Protein AF-A0A0K8UWU0-F1 (afdb_monomer)

Radius of gyration: 18.1 Å; Cα contacts (8 Å, |Δi|>4): 139; chains: 1; bounding box: 45×32×43 Å

Foldseek 3Di:
DKKFFPPPPVDAADPVLLVVLVVLVVVVLVVADPHRWDFPDWDDDLRIIDTHGPDVVNQVVQQVCSQVRPPRDDHRMGGDDPVPDDDDDDDDDDDPPCPPPDVVVVLVVVDVVDDPDDCPVPDDSDDDDDDDD

Structure (mmCIF, N/CA/C/O backbone):
data_AF-A0A0K8UWU0-F1
#
_entry.id   AF-A0A0K8UWU0-F1
#
loop_
_atom_site.group_PDB
_atom_site.id
_atom_site.type_symbol
_atom_site.label_atom_id
_atom_site.label_alt_id
_atom_site.label_comp_id
_atom_site.label_asym_id
_atom_site.label_entity_id
_atom_site.label_seq_id
_atom_site.pdbx_PDB_ins_code
_atom_site.Cartn_x
_atom_site.Cartn_y
_atom_site.Cartn_z
_atom_site.occupancy
_atom_site.B_iso_or_equiv
_atom_site.auth_seq_id
_atom_site.auth_comp_id
_atom_site.auth_asym_id
_atom_site.auth_atom_id
_atom_site.pdbx_PDB_model_num
ATOM 1 N N . MET A 1 1 ? 0.321 -4.481 10.107 1.00 96.00 1 MET A N 1
ATOM 2 C CA . MET A 1 1 ? -0.839 -4.707 9.213 1.00 96.00 1 MET A CA 1
ATOM 3 C C . MET A 1 1 ? -0.547 -4.126 7.840 1.00 96.00 1 MET A C 1
ATOM 5 O O . MET A 1 1 ? 0.357 -3.309 7.718 1.00 96.00 1 MET A O 1
ATOM 9 N N . ALA A 1 2 ? -1.291 -4.527 6.814 1.00 96.75 2 ALA A N 1
ATOM 10 C CA . ALA A 1 2 ? -1.262 -3.874 5.510 1.00 96.75 2 ALA A CA 1
ATOM 11 C C . ALA A 1 2 ? -2.682 -3.663 4.985 1.00 96.75 2 ALA A C 1
ATOM 13 O O . ALA A 1 2 ? -3.495 -4.583 5.076 1.00 96.75 2 ALA A O 1
ATOM 14 N N . VAL A 1 3 ? -2.954 -2.489 4.415 1.00 97.56 3 VAL A N 1
ATOM 15 C CA . VAL A 1 3 ? -4.166 -2.187 3.643 1.00 97.56 3 VAL A CA 1
ATOM 16 C C . VAL A 1 3 ? -3.836 -2.263 2.157 1.00 97.56 3 VAL A C 1
ATOM 18 O O . VAL A 1 3 ? -2.894 -1.629 1.682 1.00 97.56 3 VAL A O 1
ATOM 21 N N . LEU A 1 4 ? -4.591 -3.079 1.429 1.00 96.56 4 LEU A N 1
ATOM 22 C CA . LEU A 1 4 ? -4.317 -3.435 0.036 1.00 96.56 4 LEU A CA 1
ATOM 23 C C . LEU A 1 4 ? -5.603 -3.779 -0.728 1.00 96.56 4 LEU A C 1
ATOM 25 O O . LEU A 1 4 ? -6.622 -4.084 -0.098 1.00 96.56 4 LEU A O 1
ATOM 29 N N . PRO A 1 5 ? -5.560 -3.801 -2.074 1.00 96.44 5 PRO A N 1
ATOM 30 C CA . PRO A 1 5 ? -6.654 -4.318 -2.884 1.00 96.44 5 PRO A CA 1
ATOM 31 C C . PRO A 1 5 ? -6.969 -5.766 -2.512 1.00 96.44 5 PRO A C 1
ATOM 33 O O . PRO A 1 5 ? -6.068 -6.578 -2.305 1.00 96.44 5 PRO A O 1
ATOM 36 N N . LEU A 1 6 ? -8.245 -6.132 -2.490 1.00 95.31 6 LEU A N 1
ATOM 37 C CA . LEU A 1 6 ? -8.683 -7.501 -2.213 1.00 95.31 6 LEU A CA 1
ATOM 38 C C . LEU A 1 6 ? -8.072 -8.519 -3.200 1.00 95.31 6 LEU A C 1
ATOM 40 O O . LEU A 1 6 ? -7.806 -9.662 -2.831 1.00 95.31 6 LEU A O 1
ATOM 44 N N . SER A 1 7 ? -7.817 -8.080 -4.434 1.00 92.94 7 SER A N 1
ATOM 45 C CA . SER A 1 7 ? -7.217 -8.827 -5.547 1.00 92.94 7 SER A CA 1
ATOM 46 C C . SER A 1 7 ? -5.678 -8.870 -5.530 1.00 92.94 7 SER A C 1
ATOM 48 O O . SER A 1 7 ? -5.074 -9.443 -6.440 1.00 92.94 7 SER A O 1
ATOM 50 N N . TYR A 1 8 ? -5.012 -8.281 -4.532 1.00 91.25 8 TYR A N 1
ATOM 51 C CA . TYR A 1 8 ? -3.548 -8.257 -4.456 1.00 91.25 8 TYR A CA 1
ATOM 52 C C . TYR A 1 8 ? -2.943 -9.679 -4.500 1.00 91.25 8 TYR A C 1
ATOM 54 O O . TYR A 1 8 ? -3.449 -10.577 -3.820 1.00 91.25 8 TYR A O 1
ATOM 62 N N . PRO A 1 9 ? -1.847 -9.915 -5.254 1.00 88.06 9 PRO A N 1
ATOM 63 C CA . PRO A 1 9 ? -0.989 -8.929 -5.921 1.00 88.06 9 PRO A CA 1
ATOM 64 C C . PRO A 1 9 ? -1.348 -8.651 -7.391 1.00 88.06 9 PRO A C 1
ATOM 66 O O . PRO A 1 9 ? -0.560 -7.993 -8.083 1.00 88.06 9 PRO A O 1
ATOM 69 N N . VAL A 1 10 ? -2.490 -9.161 -7.880 1.00 87.25 10 VAL A N 1
ATOM 70 C CA . VAL A 1 10 ? -2.943 -8.959 -9.270 1.00 87.25 10 VAL A CA 1
ATOM 71 C C . VAL A 1 10 ? -3.074 -7.464 -9.543 1.00 87.25 10 VAL A C 1
ATOM 73 O O . VAL A 1 10 ? -2.416 -6.947 -10.447 1.00 87.25 10 VAL A O 1
ATOM 76 N N . GLU A 1 11 ? -3.812 -6.764 -8.685 1.00 90.00 11 GLU A N 1
ATOM 77 C CA . GLU A 1 11 ? -3.832 -5.302 -8.629 1.00 90.00 11 GLU A CA 1
ATOM 78 C C . GLU A 1 11 ? -2.980 -4.799 -7.459 1.00 90.00 11 GLU A C 1
ATOM 80 O O . GLU A 1 11 ? -2.798 -5.479 -6.446 1.00 90.00 11 GLU A O 1
ATOM 85 N N . SER A 1 12 ? -2.436 -3.598 -7.613 1.00 91.31 12 SER A N 1
ATOM 86 C CA . SER A 1 12 ? -1.633 -2.904 -6.608 1.00 91.31 12 SER A CA 1
ATOM 87 C C . SER A 1 12 ? -1.927 -1.415 -6.692 1.00 91.31 12 SER A C 1
ATOM 89 O O . SER A 1 12 ? -2.140 -0.915 -7.795 1.00 91.31 12 SER A O 1
ATOM 91 N N . LEU A 1 13 ? -1.900 -0.720 -5.560 1.00 94.12 13 LEU A N 1
ATOM 92 C CA . LEU A 1 13 ? -2.185 0.710 -5.511 1.00 94.12 13 LEU A CA 1
ATOM 93 C C . LEU A 1 13 ? -1.022 1.513 -6.098 1.00 94.12 13 LEU A C 1
ATOM 95 O O . LEU A 1 13 ? 0.152 1.220 -5.846 1.00 94.12 13 LEU A O 1
ATOM 99 N N . THR A 1 14 ? -1.364 2.532 -6.873 1.00 92.81 14 THR A N 1
ATOM 100 C CA . THR A 1 14 ? -0.437 3.565 -7.347 1.00 92.81 14 THR A CA 1
ATOM 101 C C . THR A 1 14 ? 0.004 4.485 -6.200 1.00 92.81 14 THR A C 1
ATOM 103 O O . THR A 1 14 ? -0.655 4.526 -5.159 1.00 92.81 14 THR A O 1
ATOM 106 N N . PRO A 1 15 ? 1.108 5.242 -6.347 1.00 92.31 15 PRO A N 1
ATOM 107 C CA . PRO A 1 15 ? 1.510 6.236 -5.350 1.00 92.31 15 PRO A CA 1
ATOM 108 C C . PRO A 1 15 ? 0.408 7.257 -5.038 1.00 92.31 15 PRO A C 1
ATOM 110 O O . PRO A 1 15 ? 0.204 7.607 -3.881 1.00 92.31 15 PRO A O 1
ATOM 113 N N . GLU A 1 16 ? -0.337 7.699 -6.050 1.00 94.69 16 GLU A N 1
ATOM 114 C CA . GLU A 1 16 ? -1.430 8.659 -5.900 1.00 94.69 16 GLU A CA 1
ATOM 115 C C . GLU A 1 16 ? -2.598 8.054 -5.110 1.00 94.69 16 GLU A C 1
ATOM 117 O O . GLU A 1 16 ? -3.131 8.686 -4.198 1.00 94.69 16 GLU A O 1
ATOM 122 N N . GLU A 1 17 ? -2.963 6.806 -5.412 1.00 96.75 17 GLU A N 1
ATOM 123 C CA . GLU A 1 17 ? -3.976 6.057 -4.665 1.00 96.75 17 GLU A CA 1
ATOM 124 C C . GLU A 1 17 ? -3.556 5.793 -3.217 1.00 96.75 17 GLU A C 1
ATOM 126 O O . GLU A 1 17 ? -4.394 5.868 -2.322 1.00 96.75 17 GLU A O 1
ATOM 131 N N . LEU A 1 18 ? -2.274 5.505 -2.969 1.00 96.88 18 LEU A N 1
ATOM 132 C CA . LEU A 1 18 ? -1.744 5.307 -1.618 1.00 96.88 18 LEU A CA 1
ATOM 133 C C . LEU A 1 18 ? -1.825 6.584 -0.780 1.00 96.88 18 LEU A C 1
ATOM 135 O O . LEU A 1 18 ? -2.203 6.505 0.386 1.00 96.88 18 LEU A O 1
ATOM 139 N N . THR A 1 19 ? -1.542 7.746 -1.375 1.00 96.88 19 THR A N 1
ATOM 140 C CA . THR A 1 19 ? -1.711 9.047 -0.712 1.00 96.88 19 THR A CA 1
ATOM 141 C C . THR A 1 19 ? -3.169 9.293 -0.344 1.00 96.88 19 THR A C 1
ATOM 143 O O . THR A 1 19 ? -3.465 9.551 0.818 1.00 96.88 19 THR A O 1
ATOM 146 N N . VAL A 1 20 ? -4.098 9.117 -1.291 1.00 97.62 20 VAL A N 1
ATOM 147 C CA . VAL A 1 20 ? -5.537 9.287 -1.019 1.00 97.62 20 VAL A CA 1
ATOM 148 C C . VAL A 1 20 ? -6.021 8.311 0.054 1.00 97.62 20 VAL A C 1
ATOM 150 O O . VAL A 1 20 ? -6.792 8.686 0.933 1.00 97.62 20 VAL A O 1
ATOM 153 N N . LEU A 1 21 ? -5.569 7.056 0.003 1.00 97.62 21 LEU A N 1
ATOM 154 C CA . LEU A 1 21 ? -5.900 6.056 1.013 1.00 97.62 21 LEU A CA 1
ATOM 155 C C . LEU A 1 21 ? -5.395 6.473 2.398 1.00 97.62 21 LEU A C 1
ATOM 157 O O . LEU A 1 21 ? -6.133 6.355 3.373 1.00 97.62 21 LEU A O 1
ATOM 161 N N . GLN A 1 22 ? -4.152 6.947 2.491 1.00 96.75 22 GLN A N 1
ATOM 162 C CA . GLN A 1 22 ? -3.578 7.403 3.750 1.00 96.75 22 GLN A CA 1
ATOM 163 C C . GLN A 1 22 ? -4.358 8.592 4.318 1.00 96.75 22 GLN A C 1
ATOM 165 O O . GLN A 1 22 ? -4.702 8.557 5.497 1.00 96.75 22 GLN A O 1
ATOM 170 N N . ASP A 1 23 ? -4.691 9.589 3.496 1.00 96.81 23 ASP A N 1
ATOM 171 C CA . ASP A 1 23 ? -5.465 10.760 3.922 1.00 96.81 23 ASP A CA 1
ATOM 172 C C . ASP A 1 23 ? -6.826 10.348 4.496 1.00 96.81 23 ASP A C 1
ATOM 174 O O . ASP A 1 23 ? -7.143 10.665 5.643 1.00 96.81 23 ASP A O 1
ATOM 178 N N . LEU A 1 24 ? -7.594 9.552 3.746 1.00 96.25 24 LEU A N 1
ATOM 179 C CA . LEU A 1 24 ? -8.914 9.081 4.175 1.00 96.25 24 LEU A CA 1
ATOM 180 C C . LEU A 1 24 ? -8.843 8.230 5.450 1.00 96.25 24 LEU A C 1
ATOM 182 O O . LEU A 1 24 ? -9.705 8.333 6.321 1.00 96.25 24 LEU A O 1
ATOM 186 N N . LEU A 1 25 ? -7.812 7.390 5.581 1.00 94.94 25 LEU A N 1
ATOM 187 C CA . LEU A 1 25 ? -7.615 6.580 6.780 1.00 94.94 25 LEU A CA 1
ATOM 188 C C . LEU A 1 25 ? -7.326 7.460 8.001 1.00 94.94 25 LEU A C 1
ATOM 190 O O . LEU A 1 25 ? -7.876 7.217 9.074 1.00 94.94 25 LEU A O 1
ATOM 194 N N . MET A 1 26 ? -6.492 8.490 7.844 1.00 93.81 26 MET A N 1
ATOM 195 C CA . MET A 1 26 ? -6.186 9.428 8.923 1.00 93.81 26 MET A CA 1
ATOM 196 C C . MET A 1 26 ? -7.392 10.298 9.292 1.00 93.81 26 MET A C 1
ATOM 198 O O . MET A 1 26 ? -7.578 10.595 10.472 1.00 93.81 26 MET A O 1
ATOM 202 N N . GLU A 1 27 ? -8.243 10.661 8.330 1.00 93.62 27 GLU A N 1
ATOM 203 C CA . GLU A 1 27 ? -9.528 11.321 8.590 1.00 93.62 27 GLU A CA 1
ATOM 204 C C . GLU A 1 27 ? -10.487 10.426 9.392 1.00 93.62 27 GLU A C 1
ATOM 206 O O . GLU A 1 27 ? -11.184 10.909 10.286 1.00 93.62 27 GLU A O 1
ATOM 211 N N . GLU A 1 28 ? -10.513 9.120 9.117 1.00 92.00 28 GLU A N 1
ATOM 212 C CA . GLU A 1 28 ? -11.302 8.152 9.887 1.00 92.00 28 GLU A CA 1
ATOM 213 C C . GLU A 1 2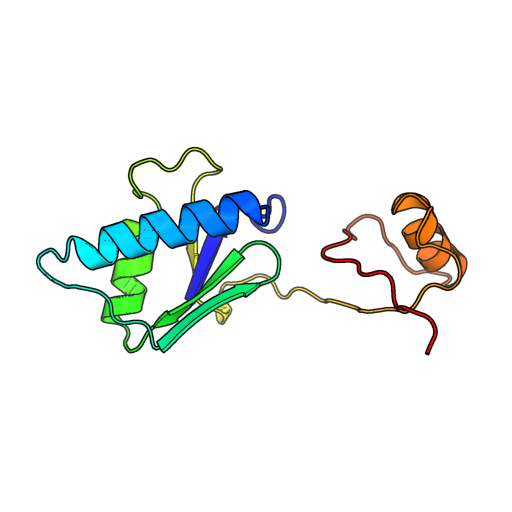8 ? -10.791 8.024 11.329 1.00 92.00 28 GLU A C 1
ATOM 215 O O . GLU A 1 28 ? -11.577 8.080 12.274 1.00 92.00 28 GLU A O 1
ATOM 220 N N . VAL A 1 29 ? -9.469 7.941 11.515 1.00 91.94 29 VAL A N 1
ATOM 221 C CA . VAL A 1 29 ? -8.849 7.954 12.851 1.00 91.94 29 VAL A CA 1
ATOM 222 C C . VAL A 1 29 ? -9.171 9.256 13.588 1.00 91.94 29 VAL A C 1
ATOM 224 O O . VAL A 1 29 ? -9.506 9.224 14.771 1.00 91.94 29 VAL A O 1
ATOM 227 N N . PHE A 1 30 ? -9.107 10.399 12.898 1.00 90.44 30 PHE A N 1
ATOM 228 C CA . PHE A 1 30 ? -9.425 11.708 13.470 1.00 90.44 30 PHE A CA 1
ATOM 229 C C . PHE A 1 30 ? -10.886 11.820 13.920 1.00 90.44 30 PHE A C 1
ATOM 231 O O . PHE A 1 30 ? -11.153 12.436 14.952 1.00 90.44 30 PHE A O 1
ATOM 238 N N . ARG A 1 31 ? -11.830 11.226 13.176 1.00 88.56 31 ARG A N 1
ATOM 239 C CA . ARG A 1 31 ? -13.249 11.205 13.563 1.00 88.56 31 ARG A CA 1
ATOM 240 C C . ARG A 1 31 ? -13.481 10.507 14.898 1.00 88.56 31 ARG A C 1
ATOM 242 O O . ARG A 1 31 ? -14.371 10.942 15.621 1.00 88.56 31 ARG A O 1
ATOM 249 N N . GLY A 1 32 ? -12.664 9.500 15.220 1.00 73.44 32 GLY A N 1
ATOM 250 C CA . GLY A 1 32 ? -12.515 8.967 16.573 1.00 73.44 32 GLY A CA 1
ATOM 251 C C . GLY A 1 32 ? -13.841 8.619 17.248 1.00 73.44 32 GLY A C 1
ATOM 252 O O . GLY A 1 32 ? -14.205 9.251 18.239 1.00 73.44 32 GLY A O 1
ATOM 253 N N . GLU A 1 33 ? -14.560 7.631 16.704 1.00 71.12 33 GLU A N 1
ATOM 254 C CA . GLU A 1 33 ? -15.745 7.044 17.352 1.00 71.12 33 GLU A CA 1
ATOM 255 C C . GLU A 1 33 ? -15.346 6.243 18.622 1.00 71.12 33 GLU A C 1
ATOM 257 O O . GLU A 1 33 ? -14.313 6.517 19.231 1.00 71.12 33 GLU A O 1
ATOM 262 N N . ASP A 1 34 ? -16.147 5.260 19.059 1.00 67.94 34 ASP A N 1
ATOM 263 C CA . ASP A 1 34 ? -15.992 4.520 20.332 1.00 67.94 34 ASP A CA 1
ATOM 264 C C . ASP A 1 34 ? -14.566 3.990 20.625 1.00 67.94 34 ASP A C 1
ATOM 266 O O . ASP A 1 34 ? -14.201 3.784 21.786 1.00 67.94 34 ASP A O 1
ATOM 270 N N . TYR A 1 35 ? -13.741 3.797 19.592 1.00 75.00 35 TYR A N 1
ATOM 271 C CA . TYR A 1 35 ? -12.307 3.541 19.698 1.00 75.00 35 TYR A CA 1
ATOM 272 C C . TYR A 1 35 ? -11.547 4.224 18.550 1.00 75.00 35 TYR A C 1
ATOM 274 O O . TYR A 1 35 ? -11.835 3.983 17.376 1.00 75.00 35 TYR A O 1
ATOM 282 N N . ALA A 1 36 ? -10.538 5.034 18.882 1.00 77.69 36 ALA A N 1
ATOM 283 C CA . ALA A 1 36 ? -9.592 5.579 17.911 1.00 77.69 36 ALA A CA 1
ATOM 284 C C . ALA A 1 36 ? -8.359 4.668 17.826 1.00 77.69 36 ALA A C 1
ATOM 286 O O . ALA A 1 36 ? -7.637 4.501 18.813 1.00 77.69 36 ALA A O 1
ATOM 287 N N . ALA A 1 37 ? -8.119 4.082 16.652 1.00 89.12 37 ALA A N 1
ATOM 288 C CA . ALA A 1 37 ? -6.957 3.230 16.428 1.00 89.12 37 ALA A CA 1
ATOM 289 C C . ALA A 1 37 ? -5.639 3.993 16.615 1.00 89.12 37 ALA A C 1
ATOM 291 O O . ALA A 1 37 ? -5.528 5.177 16.295 1.00 89.12 37 ALA A O 1
ATOM 292 N N . SER A 1 38 ? -4.626 3.290 17.119 1.00 93.00 38 SER A N 1
ATOM 293 C CA . SER A 1 38 ? -3.310 3.851 17.405 1.00 93.00 38 SER A CA 1
ATOM 294 C C . SER A 1 38 ? -2.238 3.177 16.554 1.00 93.00 38 SER A C 1
ATOM 296 O O . SER A 1 38 ? -2.081 1.950 16.556 1.00 93.00 38 SER A O 1
ATOM 298 N N . PHE A 1 39 ? -1.491 3.991 15.810 1.00 94.88 39 PHE A N 1
ATOM 299 C CA . PHE A 1 39 ? -0.466 3.541 14.872 1.00 94.88 39 PHE A CA 1
ATOM 300 C C . PHE A 1 39 ? 0.907 4.087 15.276 1.00 94.88 39 PHE A C 1
ATOM 302 O O . PHE A 1 39 ? 1.048 5.265 15.598 1.00 94.88 39 PHE A O 1
ATOM 309 N N . LEU A 1 40 ? 1.928 3.231 15.233 1.00 94.88 40 LEU A N 1
ATOM 310 C CA . LEU A 1 40 ? 3.337 3.597 15.414 1.00 94.88 40 LEU A CA 1
ATOM 311 C C . LEU A 1 40 ? 3.953 4.161 14.130 1.00 94.88 40 LEU A C 1
ATOM 313 O O . LEU A 1 40 ? 4.883 4.961 14.191 1.00 94.88 40 LEU A O 1
ATOM 317 N N . GLY A 1 41 ? 3.440 3.735 12.977 1.00 93.88 41 GLY A N 1
ATOM 318 C CA . GLY A 1 41 ? 3.950 4.113 11.667 1.00 93.88 41 GLY A CA 1
ATOM 319 C C . GLY A 1 41 ? 2.974 3.747 10.555 1.00 93.88 41 GLY A C 1
ATOM 320 O O . GLY A 1 41 ? 2.206 2.788 10.672 1.00 93.88 41 GLY A O 1
ATOM 321 N N . VAL A 1 42 ? 3.001 4.536 9.482 1.00 94.69 42 VAL A N 1
ATOM 322 C CA . VAL A 1 42 ? 2.217 4.321 8.263 1.00 94.69 42 VAL A CA 1
ATOM 323 C C . VAL A 1 42 ? 3.126 4.591 7.069 1.00 94.69 42 VAL A C 1
ATOM 325 O O . VAL A 1 42 ? 3.636 5.699 6.919 1.00 94.69 42 VAL A O 1
ATOM 328 N N . GLU A 1 43 ? 3.348 3.578 6.236 1.00 94.25 43 GLU A N 1
ATOM 329 C CA . GLU A 1 43 ? 4.347 3.612 5.167 1.00 94.25 43 GLU A CA 1
ATOM 330 C C . GLU A 1 43 ? 3.823 2.999 3.866 1.00 94.25 43 GLU A C 1
ATOM 332 O O . GLU A 1 43 ? 3.059 2.033 3.860 1.00 94.25 43 GLU A O 1
ATOM 337 N N . PHE A 1 44 ? 4.286 3.521 2.730 1.00 93.38 44 PHE A N 1
ATOM 338 C CA . PHE A 1 44 ? 3.987 2.948 1.419 1.00 93.38 44 PHE A CA 1
ATOM 339 C C . PHE A 1 44 ? 4.956 1.814 1.120 1.00 93.38 44 PHE A C 1
ATOM 341 O O . PHE A 1 44 ? 6.173 2.000 1.136 1.00 93.38 44 PHE A O 1
ATOM 348 N N . ARG A 1 45 ? 4.436 0.634 0.780 1.00 88.38 45 ARG A N 1
ATOM 349 C CA . ARG A 1 45 ? 5.280 -0.523 0.484 1.00 88.38 45 ARG A CA 1
ATOM 350 C C . ARG A 1 45 ? 4.681 -1.371 -0.618 1.00 88.38 45 ARG A C 1
ATOM 352 O O . ARG A 1 45 ? 3.630 -1.951 -0.435 1.00 88.38 45 ARG A O 1
ATOM 359 N N . GLY A 1 46 ? 5.360 -1.501 -1.758 1.00 82.62 46 GLY A N 1
ATOM 360 C CA . GLY A 1 46 ? 4.992 -2.484 -2.792 1.00 82.62 46 GLY A CA 1
ATOM 361 C C . GLY A 1 46 ? 3.536 -2.402 -3.279 1.00 82.62 46 GLY A C 1
ATOM 362 O O . GLY A 1 46 ? 2.921 -3.442 -3.522 1.00 82.62 46 GLY A O 1
ATOM 363 N N . GLY A 1 47 ? 2.987 -1.185 -3.381 1.00 89.75 47 GLY A N 1
ATOM 364 C CA . GLY A 1 47 ? 1.605 -0.939 -3.807 1.00 89.75 47 GLY A CA 1
ATOM 365 C C . GLY A 1 47 ? 0.536 -1.262 -2.756 1.00 89.75 47 GLY A C 1
ATOM 366 O O . GLY A 1 47 ? -0.610 -1.534 -3.108 1.00 89.75 47 GLY A O 1
ATOM 367 N N . MET A 1 48 ? 0.915 -1.273 -1.479 1.00 93.62 48 MET A N 1
ATOM 368 C CA . MET A 1 48 ? 0.029 -1.372 -0.318 1.00 93.62 48 MET A CA 1
ATOM 369 C C . MET A 1 48 ? 0.460 -0.364 0.754 1.00 93.62 48 MET A C 1
ATOM 371 O O . MET A 1 48 ? 1.596 0.121 0.747 1.00 93.62 48 MET A O 1
ATOM 375 N N . LEU A 1 49 ? -0.451 -0.057 1.673 1.00 96.31 49 LEU A N 1
ATOM 376 C CA . LEU A 1 49 ? -0.191 0.791 2.830 1.00 96.31 49 LEU A CA 1
ATOM 377 C C . LEU A 1 49 ? 0.145 -0.102 4.026 1.00 96.31 49 LEU A C 1
ATOM 379 O O . LEU A 1 49 ? -0.727 -0.795 4.547 1.00 96.31 49 LEU A O 1
ATOM 383 N N . GLN A 1 50 ? 1.404 -0.123 4.452 1.00 96.00 50 GLN A N 1
ATOM 384 C CA . GLN A 1 50 ? 1.804 -0.792 5.684 1.00 96.00 50 GLN A CA 1
ATOM 385 C C . GLN A 1 50 ? 1.434 0.096 6.875 1.00 96.00 50 GLN A C 1
ATOM 387 O O . GLN A 1 50 ? 1.733 1.286 6.884 1.00 96.00 50 GLN A O 1
ATOM 392 N N . VAL A 1 51 ? 0.787 -0.493 7.877 1.00 96.81 51 VAL A N 1
ATOM 393 C CA . VAL A 1 51 ? 0.373 0.185 9.109 1.00 96.81 51 VAL A CA 1
ATOM 394 C C . VAL A 1 51 ? 0.871 -0.621 10.298 1.00 96.81 51 VAL A C 1
ATOM 396 O O . VAL A 1 51 ? 0.471 -1.776 10.486 1.00 96.81 51 VAL A O 1
ATOM 399 N N . ASP A 1 52 ? 1.721 -0.017 11.115 1.00 96.38 52 ASP A N 1
ATOM 400 C CA . ASP A 1 52 ? 2.237 -0.627 12.333 1.00 96.38 52 ASP A CA 1
ATOM 401 C C . ASP A 1 52 ? 1.288 -0.300 13.492 1.00 96.38 52 ASP A C 1
ATOM 403 O O . ASP A 1 52 ? 1.356 0.761 14.107 1.00 96.38 52 ASP A O 1
ATOM 407 N N . CYS A 1 53 ? 0.344 -1.205 13.750 1.00 96.19 53 CYS A N 1
ATOM 408 C CA . CYS A 1 53 ? -0.645 -1.078 14.820 1.00 96.19 53 CYS A CA 1
ATOM 409 C C . CYS A 1 53 ? 0.007 -1.264 16.200 1.00 96.19 53 CYS A C 1
ATOM 411 O O . CYS A 1 53 ? 0.811 -2.179 16.378 1.00 96.19 53 CYS A O 1
ATOM 413 N N . VAL A 1 54 ? -0.366 -0.431 17.179 1.00 96.25 54 VAL A N 1
ATOM 414 C CA . VAL A 1 54 ? 0.136 -0.531 18.565 1.00 96.25 54 VAL A CA 1
ATOM 415 C C . VAL A 1 54 ? -0.359 -1.803 19.261 1.00 96.25 54 VAL A C 1
ATOM 417 O O . VAL A 1 54 ? 0.372 -2.403 20.049 1.00 96.25 54 VAL A O 1
ATOM 420 N N . ASP A 1 55 ? -1.595 -2.209 18.981 1.00 95.00 55 ASP A N 1
ATOM 421 C CA . ASP A 1 55 ? -2.266 -3.340 19.613 1.00 95.00 55 ASP A CA 1
ATOM 422 C C . ASP A 1 55 ? -3.189 -4.089 18.632 1.00 95.00 55 ASP A C 1
ATOM 424 O O . ASP A 1 55 ? -3.370 -3.702 17.472 1.00 95.00 55 ASP A O 1
ATOM 428 N N . GLU A 1 56 ? -3.770 -5.196 19.106 1.00 94.94 56 GLU A N 1
ATOM 429 C CA . GLU A 1 56 ? -4.713 -5.992 18.313 1.00 94.94 56 GLU A CA 1
ATOM 430 C C . GLU A 1 56 ? -6.012 -5.228 18.027 1.00 94.94 56 GLU A C 1
ATOM 432 O O . GLU A 1 56 ? -6.565 -5.363 16.942 1.00 94.94 56 GLU A O 1
ATOM 437 N N . ALA A 1 57 ? -6.466 -4.373 18.949 1.00 94.88 57 ALA A N 1
ATOM 438 C CA . ALA A 1 57 ? -7.675 -3.575 18.757 1.00 94.88 57 ALA A CA 1
ATOM 439 C C . ALA A 1 57 ? -7.537 -2.617 17.561 1.00 94.88 57 ALA A C 1
ATOM 441 O O . ALA A 1 57 ? -8.441 -2.522 16.735 1.00 94.88 57 ALA A O 1
ATOM 442 N N . SER A 1 58 ? -6.373 -1.987 17.395 1.00 95.50 58 SER A N 1
ATOM 443 C CA . SER A 1 58 ? -6.036 -1.164 16.230 1.00 95.50 58 SER A CA 1
ATOM 444 C C . SER A 1 58 ? -5.969 -1.986 14.940 1.00 95.50 58 SER A C 1
ATOM 446 O O . SER A 1 58 ? -6.356 -1.503 13.874 1.00 95.50 58 SER A O 1
ATOM 448 N N . ALA A 1 59 ? -5.492 -3.231 15.015 1.00 96.06 59 ALA A N 1
ATOM 449 C CA . ALA A 1 59 ? -5.454 -4.130 13.865 1.00 96.06 59 ALA A CA 1
ATOM 450 C C . ALA A 1 59 ? -6.860 -4.580 13.436 1.00 96.06 59 ALA A C 1
ATOM 452 O O . ALA A 1 59 ? -7.154 -4.606 12.239 1.00 96.06 59 ALA A O 1
ATOM 453 N N . ASP A 1 60 ? -7.729 -4.909 14.389 1.00 95.50 60 ASP A N 1
ATOM 454 C CA . ASP A 1 60 ? -9.119 -5.286 14.132 1.00 95.50 60 ASP A CA 1
ATOM 455 C C . ASP A 1 60 ? -9.943 -4.104 13.624 1.00 95.50 60 ASP A C 1
ATOM 457 O O . ASP A 1 60 ? -10.662 -4.248 12.633 1.00 95.50 60 ASP A O 1
ATOM 461 N N . TRP A 1 61 ? -9.739 -2.916 14.198 1.00 95.31 61 TRP A N 1
ATOM 462 C CA . TRP A 1 61 ? -10.304 -1.671 13.685 1.00 95.31 61 TRP A CA 1
ATOM 463 C C . TRP A 1 61 ? -9.942 -1.470 12.207 1.00 95.31 61 TRP A C 1
ATOM 465 O O . TRP A 1 61 ? -10.809 -1.229 11.369 1.00 95.31 61 TRP A O 1
ATOM 475 N N . LEU A 1 62 ? -8.673 -1.676 11.836 1.00 95.75 62 LEU A N 1
ATOM 476 C CA . LEU A 1 62 ? -8.232 -1.512 10.450 1.00 95.75 62 LEU A CA 1
ATOM 477 C C . LEU A 1 62 ? -8.896 -2.521 9.496 1.00 95.75 62 LEU A C 1
ATOM 479 O O . LEU A 1 62 ? -9.253 -2.160 8.373 1.00 95.75 62 LEU A O 1
ATOM 483 N N . LYS A 1 63 ? -9.091 -3.776 9.929 1.00 95.81 63 LYS A N 1
ATOM 484 C CA . LYS A 1 63 ? -9.820 -4.798 9.150 1.00 95.81 63 LYS A CA 1
ATOM 485 C C . LYS A 1 63 ? -11.276 -4.413 8.927 1.00 95.81 63 LYS A C 1
ATOM 487 O O . LYS A 1 63 ? -11.816 -4.703 7.861 1.00 95.81 63 LYS A O 1
ATOM 492 N N . GLU A 1 64 ? -11.902 -3.787 9.916 1.00 94.12 64 GLU A N 1
ATOM 493 C CA . GLU A 1 64 ? -13.300 -3.389 9.841 1.00 94.12 64 GLU A CA 1
ATOM 494 C C . GLU A 1 64 ? -13.524 -2.152 8.960 1.00 94.12 64 GLU A C 1
ATOM 496 O O . GLU A 1 64 ? -14.465 -2.138 8.157 1.00 94.12 64 GLU A O 1
ATOM 501 N N . TYR A 1 65 ? -12.679 -1.130 9.106 1.00 92.81 65 TYR A N 1
ATOM 502 C CA . TYR A 1 65 ? -12.899 0.177 8.487 1.00 92.81 65 TYR A CA 1
ATOM 503 C C . TYR A 1 65 ? -12.307 0.290 7.081 1.00 92.81 65 TYR A C 1
ATOM 505 O O . TYR A 1 65 ? -12.925 0.919 6.222 1.00 92.81 65 TYR A O 1
ATOM 513 N N . ALA A 1 66 ? -11.175 -0.360 6.785 1.00 94.62 66 ALA A N 1
ATOM 514 C CA . ALA A 1 66 ? -10.549 -0.251 5.462 1.00 94.62 66 ALA A CA 1
ATOM 515 C C . ALA A 1 66 ? -11.490 -0.606 4.284 1.00 94.62 66 ALA A C 1
ATOM 517 O O . ALA A 1 66 ? -11.498 0.137 3.302 1.00 94.62 66 ALA A O 1
ATOM 518 N N . PRO A 1 67 ? -12.332 -1.662 4.345 1.00 95.25 67 PRO A N 1
ATOM 519 C CA . PRO A 1 67 ? -13.280 -1.975 3.269 1.00 95.25 67 PRO A CA 1
ATOM 520 C C . PRO A 1 67 ? -14.442 -0.977 3.133 1.00 95.25 67 PRO A C 1
ATOM 522 O O . PRO A 1 67 ? -15.140 -0.993 2.121 1.00 95.25 67 PRO A O 1
ATOM 525 N N . LYS A 1 68 ? -14.690 -0.153 4.158 1.00 93.38 68 LYS A N 1
ATOM 526 C CA . LYS A 1 68 ? -15.843 0.756 4.270 1.00 93.38 68 LYS A CA 1
ATOM 527 C C . LYS A 1 68 ? -15.442 2.233 4.173 1.00 93.38 68 LYS A C 1
ATOM 529 O O . LYS A 1 68 ? -16.274 3.101 4.428 1.00 93.38 68 LYS A O 1
ATOM 534 N N . LEU A 1 69 ? -14.185 2.516 3.832 1.00 93.81 69 LEU A N 1
ATOM 535 C CA . LEU A 1 69 ? -13.615 3.856 3.883 1.00 93.81 69 LEU A CA 1
ATOM 536 C C . LEU A 1 69 ? -14.381 4.821 2.963 1.00 93.81 69 LEU A C 1
ATOM 538 O O . LEU A 1 69 ? -14.421 4.656 1.740 1.00 93.81 69 LEU A O 1
ATOM 542 N N . GLY A 1 70 ? -15.020 5.824 3.564 1.00 93.12 70 GLY A N 1
ATOM 543 C CA . GLY A 1 70 ? -15.807 6.813 2.832 1.00 93.12 70 GLY A CA 1
ATOM 544 C C . GLY A 1 70 ? -14.937 7.633 1.879 1.00 93.12 70 GLY A C 1
ATOM 545 O O . GLY A 1 70 ? -13.795 7.943 2.186 1.00 93.12 70 GLY A O 1
ATOM 546 N N . 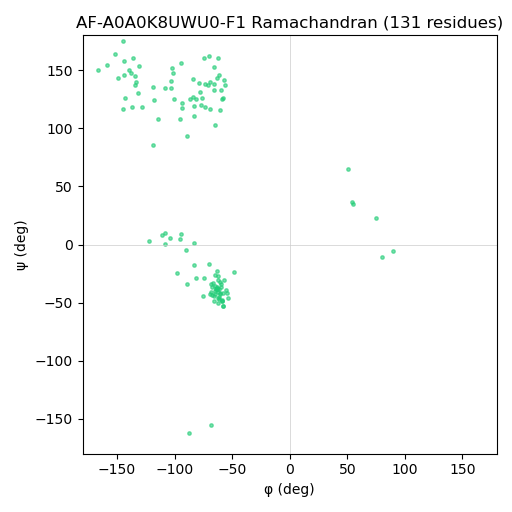GLY A 1 71 ? -15.463 7.987 0.704 1.00 93.88 71 GLY A N 1
ATOM 547 C CA . GLY A 1 71 ? -14.736 8.805 -0.280 1.00 93.88 71 GLY A CA 1
ATOM 548 C C . GLY A 1 71 ? -13.713 8.046 -1.133 1.00 93.88 71 GLY A C 1
ATOM 549 O O . GLY A 1 71 ? -13.269 8.581 -2.152 1.00 93.88 71 GLY A O 1
ATOM 550 N N . TRP A 1 72 ? -13.400 6.792 -0.794 1.00 97.38 72 TRP A N 1
ATOM 551 C CA . TRP A 1 72 ? -12.529 5.941 -1.598 1.00 97.38 72 TRP A CA 1
ATOM 552 C C . TRP A 1 72 ? -13.162 5.596 -2.955 1.00 97.38 72 TRP A C 1
ATOM 554 O O . TRP A 1 72 ? -14.331 5.216 -3.036 1.00 97.38 72 TRP A O 1
ATOM 564 N N . LYS A 1 73 ? -12.382 5.725 -4.037 1.00 96.19 73 LYS A N 1
ATOM 565 C CA . LYS A 1 73 ? -12.822 5.461 -5.425 1.00 96.19 73 LYS A CA 1
ATOM 566 C C . LYS A 1 73 ? -11.993 4.395 -6.149 1.00 96.19 73 LYS A C 1
ATOM 568 O O . LYS A 1 73 ? -12.212 4.172 -7.337 1.00 96.19 73 LYS A O 1
ATOM 573 N N . GLY A 1 74 ? -11.030 3.788 -5.461 1.00 94.88 74 GLY A N 1
ATOM 574 C CA . GLY A 1 74 ? -10.157 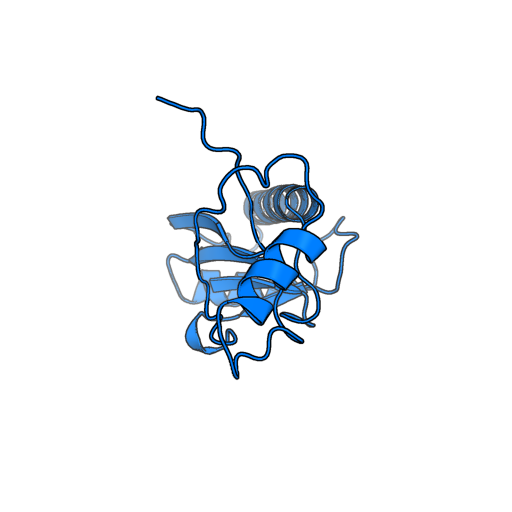2.760 -6.019 1.00 94.88 74 GLY A CA 1
ATOM 575 C C . GLY A 1 74 ? -10.742 1.345 -5.892 1.00 94.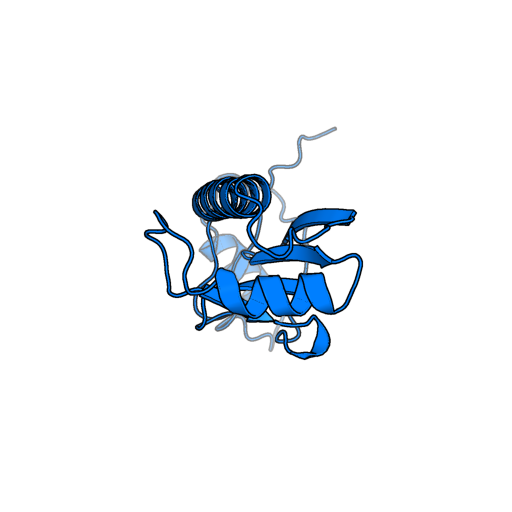88 74 GLY A C 1
ATOM 576 O O . GLY A 1 74 ? -11.946 1.185 -5.664 1.00 94.88 74 GLY A O 1
ATOM 577 N N . PRO A 1 75 ? -9.907 0.298 -6.025 1.00 96.06 75 PRO A N 1
ATOM 578 C CA . PRO A 1 75 ? -10.346 -1.089 -5.884 1.00 96.06 75 PRO A CA 1
ATOM 579 C C . PRO A 1 75 ? -10.878 -1.384 -4.476 1.00 96.06 75 PRO A C 1
ATOM 581 O O . PRO A 1 75 ? -10.560 -0.684 -3.514 1.00 96.06 75 PRO A O 1
ATOM 584 N N . VAL A 1 76 ? -11.656 -2.461 -4.338 1.00 96.69 76 VAL A N 1
ATOM 585 C CA . VAL A 1 76 ? -12.135 -2.929 -3.026 1.00 96.69 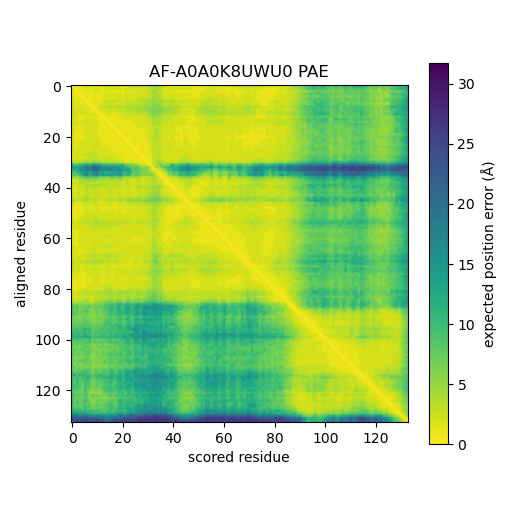76 VAL A CA 1
ATOM 586 C C . VAL A 1 76 ? -10.937 -3.234 -2.131 1.00 96.69 76 VAL A C 1
ATOM 588 O O . VAL A 1 76 ? -10.069 -4.021 -2.509 1.00 96.69 76 VAL A O 1
ATOM 591 N N . LEU A 1 77 ? -10.898 -2.623 -0.948 1.00 97.75 77 LEU A N 1
ATOM 592 C CA . LEU A 1 77 ? -9.790 -2.753 -0.006 1.00 97.75 77 LEU A CA 1
ATOM 593 C C . LEU A 1 77 ? -10.043 -3.841 1.037 1.00 97.75 77 LEU A C 1
ATOM 595 O O . LEU A 1 77 ? -11.179 -4.177 1.370 1.00 97.75 77 LEU A O 1
ATOM 599 N N . CYS A 1 78 ? -8.954 -4.357 1.593 1.00 97.25 78 CYS A N 1
ATOM 600 C CA . CYS A 1 78 ? -8.946 -5.191 2.787 1.00 97.25 78 CYS A CA 1
ATOM 601 C C . CYS A 1 78 ? -7.705 -4.883 3.632 1.00 97.25 78 CYS A C 1
ATOM 603 O O . CYS A 1 78 ? -6.705 -4.391 3.102 1.00 97.25 78 CYS A O 1
ATOM 605 N N . ALA A 1 79 ? -7.754 -5.204 4.928 1.00 97.31 79 ALA A N 1
ATOM 606 C CA . ALA A 1 79 ? -6.569 -5.206 5.777 1.00 97.31 79 ALA A CA 1
ATOM 607 C C . ALA A 1 79 ? -6.154 -6.640 6.123 1.00 97.31 79 ALA A C 1
ATOM 609 O O . ALA A 1 79 ? -6.994 -7.468 6.479 1.00 97.31 79 ALA A O 1
ATOM 610 N N . LYS A 1 80 ? -4.857 -6.937 6.027 1.00 96.31 80 LYS A N 1
ATOM 611 C CA . LYS A 1 80 ? -4.285 -8.259 6.318 1.00 96.31 80 LYS A CA 1
ATOM 612 C C . LYS A 1 80 ? -3.084 -8.158 7.252 1.00 96.31 80 LYS A C 1
ATOM 614 O O . LYS A 1 80 ? -2.397 -7.129 7.294 1.00 96.31 80 LYS A O 1
ATOM 619 N N . ARG A 1 81 ? -2.820 -9.231 8.003 1.00 95.00 81 ARG A N 1
ATOM 620 C CA . ARG A 1 81 ? -1.565 -9.376 8.750 1.00 95.00 81 ARG A CA 1
ATOM 621 C C . ARG A 1 81 ? -0.427 -9.702 7.797 1.00 95.00 81 ARG A C 1
ATOM 623 O O . ARG A 1 81 ? -0.659 -10.165 6.685 1.00 95.00 81 ARG A O 1
ATOM 630 N N . ALA A 1 82 ? 0.803 -9.474 8.250 1.00 88.50 82 ALA A N 1
ATOM 631 C CA . ALA A 1 82 ? 1.989 -9.757 7.451 1.00 88.50 82 ALA A CA 1
ATOM 632 C C . ALA A 1 82 ? 2.075 -11.241 7.056 1.00 88.50 82 ALA A C 1
ATOM 634 O O . ALA A 1 82 ? 2.457 -11.534 5.927 1.00 88.50 82 ALA A O 1
ATOM 635 N N . GLU A 1 83 ? 1.667 -12.159 7.942 1.00 90.38 83 GLU A N 1
ATOM 636 C CA . GLU A 1 83 ? 1.652 -13.602 7.654 1.00 90.38 83 GLU A CA 1
ATOM 637 C C . GLU A 1 83 ? 0.667 -14.001 6.539 1.00 90.38 83 GLU A C 1
ATOM 639 O O . GLU A 1 83 ? 0.889 -14.999 5.857 1.00 90.38 83 GLU A O 1
ATOM 644 N N . ASP A 1 84 ? -0.394 -13.214 6.331 1.00 91.62 84 ASP A N 1
ATOM 645 C CA . ASP A 1 84 ? -1.429 -13.468 5.320 1.00 91.62 84 ASP A CA 1
ATOM 646 C C . ASP A 1 84 ? -1.102 -12.823 3.964 1.00 91.62 84 ASP A C 1
ATOM 648 O O . ASP A 1 84 ? -1.853 -12.970 2.989 1.00 91.62 84 ASP A O 1
ATOM 652 N N . LEU A 1 85 ? -0.011 -12.053 3.893 1.00 87.81 85 LEU A N 1
ATOM 653 C CA . LEU A 1 85 ? 0.436 -11.442 2.651 1.00 87.81 85 LEU A CA 1
ATOM 654 C C . LEU A 1 85 ? 1.175 -12.472 1.794 1.00 87.81 85 LEU A C 1
ATOM 656 O O . LEU A 1 85 ? 1.996 -13.241 2.301 1.00 87.81 85 LEU A O 1
ATOM 660 N N . PRO A 1 86 ? 0.946 -12.475 0.471 1.00 82.69 86 PRO A N 1
ATOM 661 C CA . PRO A 1 86 ? 1.738 -13.300 -0.423 1.00 82.69 86 PRO A CA 1
ATOM 662 C C . PRO A 1 86 ? 3.212 -12.898 -0.311 1.00 82.69 86 PRO A C 1
ATOM 664 O O . PRO A 1 86 ? 3.554 -11.715 -0.365 1.00 82.69 86 PRO A O 1
ATOM 667 N N . ILE A 1 87 ? 4.095 -13.891 -0.188 1.00 78.31 87 ILE A N 1
ATOM 668 C CA . ILE A 1 87 ? 5.542 -13.661 -0.147 1.00 78.31 87 ILE A CA 1
ATOM 669 C C . ILE A 1 87 ? 5.979 -13.084 -1.497 1.00 78.31 87 ILE A C 1
ATOM 671 O O . ILE A 1 87 ? 6.110 -13.804 -2.492 1.00 78.31 87 ILE A O 1
ATOM 675 N N . MET A 1 88 ? 6.224 -11.775 -1.537 1.00 73.69 88 MET A N 1
ATOM 676 C CA . MET A 1 88 ? 6.801 -11.122 -2.704 1.00 73.69 88 MET A CA 1
ATOM 677 C C . MET A 1 88 ? 8.320 -11.254 -2.688 1.00 73.69 88 MET A C 1
ATOM 679 O O . MET A 1 88 ? 9.002 -10.729 -1.810 1.00 73.69 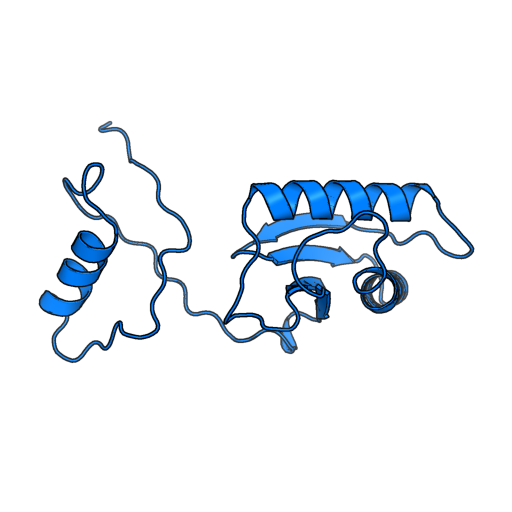88 MET A O 1
ATOM 683 N N . HIS A 1 89 ? 8.854 -11.903 -3.717 1.00 78.38 89 HIS A N 1
ATOM 684 C CA . HIS A 1 89 ? 10.278 -11.859 -4.008 1.00 78.38 89 HIS A CA 1
ATOM 685 C C . HIS A 1 89 ? 10.550 -10.580 -4.798 1.00 78.38 89 HIS A C 1
ATOM 687 O O . HIS A 1 89 ? 10.108 -10.446 -5.938 1.00 78.38 89 HIS A O 1
ATOM 693 N N . SER A 1 90 ? 11.240 -9.630 -4.171 1.00 80.31 90 SER A N 1
ATOM 694 C CA . SER A 1 90 ? 11.697 -8.407 -4.828 1.00 80.31 90 SER A CA 1
ATOM 695 C C . SER A 1 90 ? 13.184 -8.514 -5.138 1.00 80.31 90 SER A C 1
ATOM 697 O O . SER A 1 90 ? 13.958 -9.025 -4.329 1.00 80.31 90 SER A O 1
ATOM 699 N N . MET A 1 91 ? 13.583 -8.017 -6.304 1.00 86.19 91 MET A N 1
ATOM 700 C CA . MET A 1 91 ? 14.980 -7.898 -6.695 1.00 86.19 91 MET A CA 1
ATOM 701 C C . MET A 1 91 ? 15.225 -6.496 -7.237 1.00 86.19 91 MET A C 1
ATOM 703 O O . MET A 1 91 ? 14.515 -6.032 -8.128 1.00 86.19 91 MET A O 1
ATOM 707 N N . THR A 1 92 ? 16.273 -5.858 -6.729 1.00 89.00 92 THR A N 1
ATOM 708 C CA . THR A 1 92 ? 16.766 -4.576 -7.233 1.00 89.00 92 THR A CA 1
ATOM 709 C C . THR A 1 92 ? 18.006 -4.827 -8.075 1.00 89.00 92 THR A C 1
ATOM 711 O O . THR A 1 92 ? 18.893 -5.576 -7.667 1.00 89.00 92 THR A O 1
ATOM 714 N N . MET A 1 93 ? 18.085 -4.198 -9.245 1.00 88.75 93 MET A N 1
ATOM 715 C CA . MET A 1 93 ? 19.240 -4.305 -10.133 1.00 88.75 93 MET A CA 1
ATOM 716 C C . MET A 1 93 ? 19.585 -2.968 -10.767 1.00 88.75 93 MET A C 1
ATOM 718 O O . MET A 1 93 ? 18.712 -2.141 -11.023 1.00 88.75 93 MET A O 1
ATOM 722 N N . PHE A 1 94 ? 20.869 -2.792 -11.058 1.00 90.50 94 PHE A N 1
ATOM 723 C CA . PHE A 1 94 ? 21.364 -1.665 -11.827 1.00 90.50 94 PHE A CA 1
ATOM 724 C C . PHE A 1 94 ? 21.455 -2.053 -13.304 1.00 90.50 94 PHE A C 1
ATOM 726 O O . PHE A 1 94 ? 22.152 -3.006 -13.656 1.00 90.50 94 PHE A O 1
ATOM 733 N N . LEU A 1 95 ? 20.760 -1.311 -14.168 1.00 89.88 95 LEU A N 1
ATOM 734 C CA . LEU A 1 95 ? 20.771 -1.532 -15.613 1.00 89.88 95 LEU A CA 1
ATOM 735 C C . LEU A 1 95 ? 21.414 -0.329 -16.320 1.00 89.88 95 LEU A C 1
ATOM 737 O O . LEU A 1 95 ? 20.804 0.744 -16.383 1.00 89.88 95 LEU A O 1
ATOM 741 N N . PRO A 1 96 ? 22.640 -0.471 -16.858 1.00 89.25 96 PRO A N 1
ATOM 742 C CA . PRO A 1 96 ? 23.344 0.646 -17.471 1.00 89.25 96 PRO A CA 1
ATOM 743 C C . PRO A 1 96 ? 22.620 1.120 -18.735 1.00 89.25 96 PRO A C 1
ATOM 745 O O . PRO A 1 96 ? 22.188 0.314 -19.558 1.00 89.25 96 PRO A O 1
ATOM 748 N N . ARG A 1 97 ? 22.536 2.447 -18.911 1.00 88.31 97 ARG A N 1
ATOM 749 C CA . ARG A 1 97 ? 21.976 3.105 -20.111 1.00 88.31 97 ARG A CA 1
ATOM 750 C C . ARG A 1 97 ? 20.540 2.672 -20.462 1.00 88.31 97 ARG A C 1
ATOM 752 O O . ARG A 1 97 ? 20.196 2.580 -21.637 1.00 88.31 97 ARG A O 1
ATOM 759 N N . CYS A 1 98 ? 19.717 2.396 -19.449 1.00 90.62 98 CYS A N 1
ATOM 760 C CA . CYS A 1 98 ? 18.310 2.014 -19.621 1.00 90.62 98 CYS A CA 1
ATOM 761 C C . CYS A 1 98 ? 17.309 3.100 -19.188 1.00 90.62 98 CYS A C 1
ATOM 763 O O . CYS A 1 98 ? 16.110 2.866 -19.276 1.00 90.62 98 CYS A O 1
ATOM 765 N N . GLY A 1 99 ? 17.769 4.267 -18.722 1.00 87.88 99 GLY A N 1
ATOM 766 C CA . GLY A 1 99 ? 16.890 5.303 -18.165 1.00 87.88 99 GLY A CA 1
ATOM 767 C C . GLY A 1 99 ? 15.865 5.872 -19.158 1.00 87.88 99 GLY A C 1
ATOM 768 O O . GLY A 1 99 ? 14.774 6.250 -18.755 1.00 87.88 99 GLY A O 1
ATOM 769 N N . ASP A 1 100 ? 16.192 5.903 -20.450 1.00 90.69 100 ASP A N 1
ATOM 770 C CA . ASP A 1 100 ? 15.32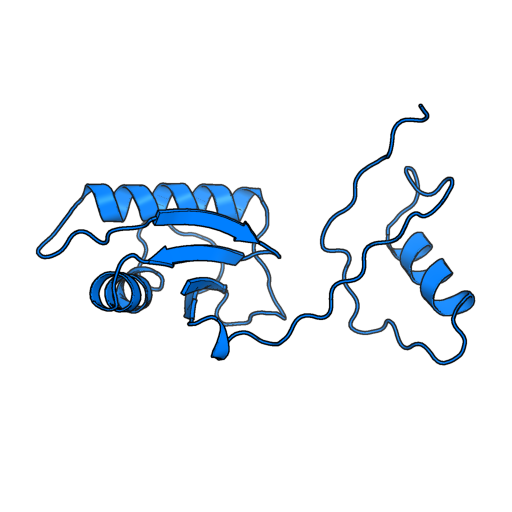7 6.367 -21.543 1.00 90.69 100 ASP A CA 1
ATOM 771 C C . ASP A 1 100 ? 14.561 5.223 -22.236 1.00 90.69 100 ASP A C 1
ATOM 773 O O . ASP A 1 100 ? 13.914 5.437 -23.262 1.00 90.69 100 ASP A O 1
ATOM 777 N N . LYS A 1 101 ? 14.678 3.987 -21.735 1.00 91.94 101 LYS A N 1
ATOM 778 C CA . LYS A 1 101 ? 14.097 2.794 -22.363 1.00 91.94 101 LYS A CA 1
ATOM 779 C C . LYS A 1 101 ? 12.804 2.373 -21.665 1.00 91.94 101 LYS A C 1
ATOM 781 O O . LYS A 1 101 ? 12.690 2.518 -20.450 1.00 91.94 101 LYS A O 1
ATOM 786 N N . PRO A 1 102 ? 11.843 1.796 -22.409 1.00 92.06 102 PRO A N 1
ATOM 787 C CA . PRO A 1 102 ? 10.648 1.222 -21.804 1.00 92.06 102 PRO A CA 1
ATOM 788 C C . PRO A 1 102 ? 11.012 0.011 -20.927 1.00 92.06 102 PRO A C 1
ATOM 790 O O . PRO A 1 102 ? 12.010 -0.674 -21.176 1.00 92.06 102 PRO A O 1
ATOM 793 N N . TYR A 1 103 ? 10.208 -0.287 -19.905 1.00 91.44 103 TYR A N 1
ATOM 794 C CA . TYR A 1 103 ? 10.501 -1.362 -18.948 1.00 91.44 103 TYR A CA 1
ATOM 795 C C . TYR A 1 103 ? 10.570 -2.752 -19.591 1.00 91.44 103 TYR A C 1
ATOM 797 O O . TYR A 1 103 ? 11.317 -3.614 -19.131 1.00 91.44 103 TYR A O 1
ATOM 805 N N . GLU A 1 104 ? 9.866 -2.966 -20.697 1.00 91.88 104 GLU A N 1
ATOM 806 C CA . GLU A 1 104 ? 9.915 -4.184 -21.502 1.00 91.88 104 GLU A CA 1
ATOM 807 C C . GLU A 1 104 ? 11.326 -4.450 -22.034 1.00 91.88 104 GLU A C 1
ATOM 809 O O . GLU A 1 104 ? 11.750 -5.603 -22.119 1.00 91.88 104 GLU A O 1
ATOM 814 N N . PHE A 1 105 ? 12.083 -3.391 -22.344 1.00 92.75 105 PHE A N 1
ATOM 815 C CA . PHE A 1 105 ? 13.483 -3.515 -22.737 1.00 92.75 105 PHE A CA 1
ATOM 816 C C . PHE A 1 105 ? 14.332 -4.031 -21.569 1.00 92.75 105 PHE A C 1
ATOM 818 O O . PHE A 1 105 ? 15.072 -5.002 -21.726 1.00 92.75 105 PHE A O 1
ATOM 825 N N . ALA A 1 106 ? 14.178 -3.430 -20.385 1.00 92.12 106 ALA A N 1
ATOM 826 C CA . ALA A 1 106 ? 14.870 -3.843 -19.165 1.00 92.12 106 ALA A CA 1
ATOM 827 C C . ALA A 1 106 ? 14.552 -5.301 -18.786 1.00 92.12 106 ALA A C 1
ATOM 829 O O . ALA A 1 106 ? 15.462 -6.102 -18.574 1.00 92.12 106 ALA A O 1
ATOM 830 N N . LEU A 1 107 ? 13.273 -5.687 -18.778 1.00 92.31 107 LEU A N 1
ATOM 831 C CA . LEU A 1 107 ? 12.851 -7.066 -18.518 1.00 92.31 107 LEU A CA 1
ATOM 832 C C . LEU A 1 107 ? 13.375 -8.035 -19.591 1.00 92.31 107 LEU A C 1
ATOM 834 O O . LEU A 1 107 ? 13.829 -9.136 -19.271 1.00 92.31 107 LEU A O 1
ATOM 838 N N . GLY A 1 108 ? 13.390 -7.615 -20.858 1.00 92.44 108 GLY A N 1
ATOM 839 C CA . GLY A 1 108 ? 13.996 -8.369 -21.953 1.00 92.44 108 GLY A CA 1
ATOM 840 C C . GLY A 1 108 ? 15.482 -8.661 -21.72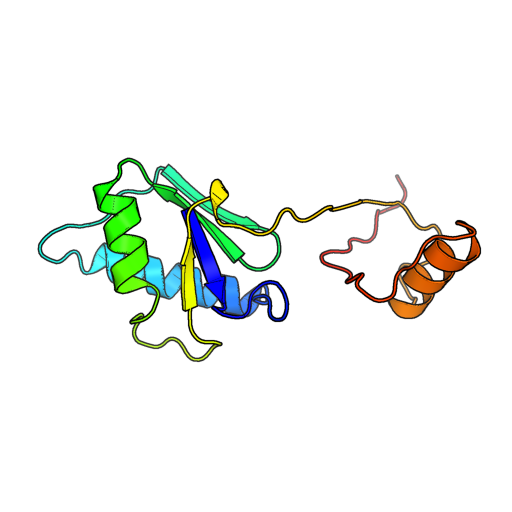3 1.00 92.44 108 GLY A C 1
ATOM 841 O O . GLY A 1 108 ? 15.921 -9.791 -21.947 1.00 92.44 108 GLY A O 1
ATOM 842 N N . LEU A 1 109 ? 16.249 -7.689 -21.212 1.00 93.19 109 LEU A N 1
ATOM 843 C CA . LEU A 1 109 ? 17.653 -7.891 -20.834 1.00 93.19 109 LEU A CA 1
ATOM 844 C C . LEU A 1 109 ? 17.796 -8.946 -19.736 1.00 93.19 109 LEU A C 1
ATOM 846 O O . LEU A 1 109 ? 18.613 -9.855 -19.880 1.00 93.19 109 LEU A O 1
ATOM 850 N N . VAL A 1 110 ? 16.983 -8.861 -18.679 1.00 92.62 110 VAL A N 1
ATOM 851 C CA . VAL A 1 110 ? 17.003 -9.830 -17.572 1.00 92.62 110 VAL A CA 1
ATOM 852 C C . VAL A 1 110 ? 16.730 -11.239 -18.083 1.00 92.62 110 VAL A C 1
ATOM 854 O O . VAL A 1 110 ? 17.502 -12.154 -17.799 1.00 92.62 110 VAL A O 1
ATOM 857 N N . LYS A 1 111 ? 15.681 -11.413 -18.891 1.00 94.06 111 LYS A N 1
ATOM 858 C CA . LYS A 1 111 ? 15.331 -12.709 -19.484 1.00 94.06 111 LYS A CA 1
ATOM 859 C C . LYS A 1 111 ? 16.464 -13.276 -20.338 1.00 94.06 111 LYS A C 1
ATOM 861 O O . LYS A 1 111 ? 16.808 -14.446 -20.208 1.00 94.06 111 LYS A O 1
ATOM 866 N N . ASN A 1 112 ? 17.033 -12.460 -21.222 1.00 93.44 112 ASN A N 1
ATOM 867 C CA . ASN A 1 112 ? 18.007 -12.936 -22.202 1.00 93.44 112 ASN A CA 1
ATOM 868 C C . ASN A 1 112 ? 19.382 -13.224 -21.582 1.00 93.44 112 ASN A C 1
ATOM 870 O O . ASN A 1 112 ? 20.092 -14.100 -22.070 1.00 93.44 112 ASN A O 1
ATOM 874 N N . GLN A 1 113 ? 19.752 -12.526 -20.504 1.00 92.44 113 GLN A N 1
ATOM 875 C CA . GLN A 1 113 ? 21.015 -12.751 -19.791 1.00 92.44 113 GLN A CA 1
ATOM 876 C C . GLN A 1 113 ? 20.949 -13.910 -18.783 1.00 92.44 113 GLN A C 1
ATOM 878 O O . GLN A 1 113 ? 21.987 -14.438 -18.396 1.00 92.44 113 GLN A O 1
ATOM 883 N N . ASN A 1 114 ? 19.749 -14.350 -18.390 1.00 92.19 114 ASN A N 1
ATOM 884 C CA . ASN A 1 114 ? 19.546 -15.408 -17.400 1.00 92.19 114 ASN A CA 1
ATOM 885 C C . ASN A 1 114 ? 18.803 -16.592 -18.033 1.00 92.19 114 ASN A C 1
ATOM 887 O O . ASN A 1 114 ? 17.578 -16.702 -17.965 1.00 92.19 114 ASN A O 1
ATOM 891 N N . ARG A 1 115 ? 19.548 -17.501 -18.675 1.00 92.00 115 ARG A N 1
ATOM 892 C CA . ARG A 1 115 ? 18.960 -18.664 -19.359 1.00 92.00 115 ARG A CA 1
ATOM 893 C C . ARG A 1 115 ? 18.132 -19.515 -18.389 1.00 92.00 115 ARG A C 1
ATOM 895 O O . ARG A 1 115 ? 18.641 -19.977 -17.376 1.00 92.00 115 ARG A O 1
ATOM 902 N N . GLY A 1 116 ? 16.876 -19.776 -18.751 1.00 89.56 116 GLY A N 1
ATOM 903 C CA . GLY A 1 116 ? 15.944 -20.577 -17.946 1.00 89.56 116 GLY A CA 1
ATOM 904 C C . GLY A 1 116 ? 15.114 -19.767 -16.946 1.00 89.56 116 GLY A C 1
ATOM 905 O O . GLY A 1 116 ? 14.199 -20.323 -16.345 1.00 89.56 116 GLY A O 1
ATOM 906 N N . LEU A 1 117 ? 15.369 -18.462 -16.807 1.00 89.88 117 LEU A N 1
ATOM 907 C CA . LEU A 1 117 ? 14.549 -17.583 -15.984 1.00 89.88 117 LEU A CA 1
ATOM 908 C C . LEU A 1 117 ? 13.246 -17.225 -16.713 1.00 89.88 117 LEU A C 1
ATOM 910 O O . LEU A 1 117 ? 13.263 -16.613 -17.784 1.00 89.88 117 LEU A O 1
ATOM 914 N N . SER A 1 118 ? 12.107 -17.578 -16.117 1.00 87.88 118 SER A N 1
ATOM 915 C CA . SER A 1 118 ? 10.810 -17.070 -16.565 1.00 87.88 118 SER A CA 1
ATOM 916 C C . SER A 1 118 ? 10.512 -15.735 -15.893 1.00 87.88 118 SER A C 1
ATOM 918 O O . SER A 1 118 ? 10.495 -15.643 -14.668 1.00 87.88 118 SER A O 1
ATOM 920 N N . ILE A 1 119 ? 10.236 -14.720 -16.709 1.00 87.50 119 ILE A N 1
ATOM 921 C CA . ILE A 1 119 ? 9.854 -13.375 -16.257 1.00 87.50 119 ILE A CA 1
ATOM 922 C C . ILE A 1 119 ? 8.369 -13.064 -16.508 1.00 87.50 119 ILE A C 1
ATOM 924 O O . ILE A 1 119 ? 7.953 -11.920 -16.391 1.00 87.50 119 ILE A O 1
ATOM 928 N N . SER A 1 120 ? 7.557 -14.052 -16.900 1.00 85.06 120 SER A N 1
ATOM 929 C CA . SER A 1 120 ? 6.168 -13.826 -17.343 1.00 85.06 120 SER A CA 1
ATOM 930 C C . SER A 1 120 ? 5.247 -13.250 -16.264 1.00 85.06 120 SER A C 1
ATOM 932 O O . SER A 1 120 ? 4.225 -12.662 -16.590 1.00 85.06 120 SER A O 1
ATOM 934 N N . SER A 1 121 ? 5.594 -13.439 -14.991 1.00 80.56 121 SER A N 1
ATOM 935 C CA . SER A 1 121 ? 4.875 -12.913 -13.825 1.00 80.56 121 SER A CA 1
ATOM 936 C C . SER A 1 121 ? 5.572 -11.714 -13.174 1.00 80.56 121 SER A C 1
ATOM 938 O O . SER A 1 121 ? 5.161 -11.275 -12.101 1.00 80.56 121 SER A O 1
ATOM 940 N N . TRP A 1 122 ? 6.655 -11.210 -13.770 1.00 87.06 122 TRP A N 1
ATOM 941 C CA . TRP A 1 122 ? 7.430 -10.119 -13.191 1.00 87.06 122 TRP A CA 1
ATOM 942 C C . TRP A 1 122 ? 6.802 -8.778 -13.549 1.00 87.06 122 TRP A C 1
ATOM 944 O O . TRP A 1 122 ? 6.336 -8.569 -14.667 1.00 87.06 122 TRP A O 1
ATOM 954 N N . ARG A 1 123 ? 6.844 -7.847 -12.597 1.00 83.75 123 ARG A N 1
ATOM 955 C CA . ARG A 1 123 ? 6.398 -6.465 -12.764 1.00 83.75 123 ARG A CA 1
ATOM 956 C C . ARG A 1 123 ? 7.456 -5.535 -12.189 1.00 83.75 123 ARG A C 1
ATOM 958 O O . ARG A 1 123 ? 8.021 -5.820 -11.135 1.00 83.75 123 ARG A O 1
ATOM 965 N N . VAL A 1 124 ? 7.707 -4.420 -12.869 1.00 86.19 124 VAL A N 1
ATOM 966 C CA . VAL A 1 124 ? 8.529 -3.341 -12.314 1.00 86.19 124 VAL A CA 1
ATOM 967 C C . VAL A 1 124 ? 7.710 -2.623 -11.246 1.00 86.19 124 VAL A C 1
ATOM 969 O O . VAL A 1 124 ? 6.642 -2.096 -11.540 1.00 86.19 124 VAL A O 1
ATOM 972 N N . VAL A 1 125 ? 8.188 -2.654 -10.001 1.00 80.88 125 VAL A N 1
ATOM 973 C CA . VAL A 1 125 ? 7.507 -2.037 -8.844 1.00 80.88 125 VAL A CA 1
ATOM 974 C C . VAL A 1 125 ? 8.060 -0.658 -8.491 1.00 80.88 125 VAL A C 1
ATOM 976 O O . VAL A 1 125 ? 7.357 0.149 -7.896 1.00 80.88 125 VAL A O 1
ATOM 979 N N . SER A 1 126 ? 9.313 -0.380 -8.851 1.00 82.25 126 SER A N 1
ATOM 980 C CA . SER A 1 126 ? 9.937 0.933 -8.721 1.00 82.25 126 SER A CA 1
ATOM 981 C C . SER A 1 126 ? 11.125 1.046 -9.674 1.00 82.25 126 SER A C 1
ATOM 983 O O . SER A 1 126 ? 11.737 0.048 -10.060 1.00 82.25 126 SER A O 1
ATOM 985 N N . SER A 1 127 ? 11.457 2.276 -10.061 1.00 87.50 127 SER A N 1
ATOM 986 C CA . SER A 1 127 ? 12.674 2.587 -10.807 1.00 87.50 127 SER A CA 1
ATOM 987 C C . SER A 1 127 ? 13.152 3.983 -10.445 1.00 87.50 127 SER A C 1
ATOM 989 O O . SER A 1 127 ? 12.332 4.887 -10.295 1.00 87.50 127 SER A O 1
ATOM 991 N N . LYS A 1 128 ? 14.465 4.174 -10.375 1.00 88.75 128 LYS A N 1
ATOM 992 C CA . LYS A 1 128 ? 15.091 5.491 -10.266 1.00 88.75 128 LYS A CA 1
ATOM 993 C C . LYS A 1 128 ? 16.255 5.580 -11.241 1.00 88.75 128 LYS A C 1
ATOM 995 O O . LYS A 1 128 ? 16.936 4.582 -11.476 1.00 88.75 128 LYS A O 1
ATOM 1000 N N . MET A 1 129 ? 16.469 6.763 -11.807 1.00 87.31 129 MET A N 1
ATOM 1001 C CA . MET A 1 129 ? 17.732 7.060 -12.472 1.00 87.31 129 MET A CA 1
ATOM 1002 C C . MET A 1 129 ? 18.774 7.322 -11.390 1.00 87.31 129 MET A C 1
ATOM 1004 O O . MET A 1 129 ? 18.551 8.139 -10.502 1.00 87.31 129 MET A O 1
ATOM 1008 N N . GLU A 1 130 ? 19.887 6.603 -11.453 1.00 82.56 130 GLU A N 1
ATOM 1009 C CA . GLU A 1 130 ? 21.063 6.938 -10.655 1.00 82.56 130 GLU A CA 1
ATOM 1010 C C . GLU 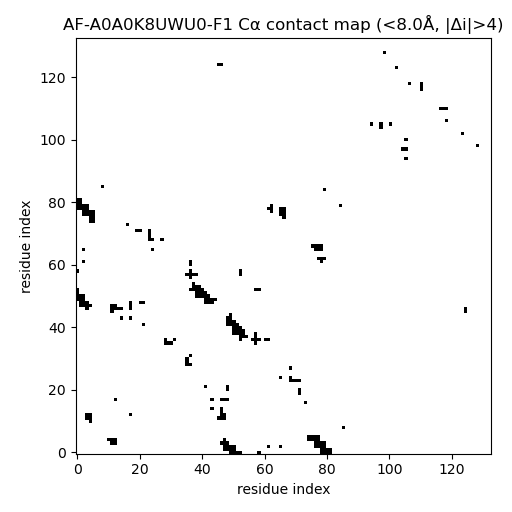A 1 130 ? 21.821 8.048 -11.384 1.00 82.56 130 GLU A C 1
ATOM 1012 O O . GLU A 1 130 ? 22.156 7.898 -12.566 1.00 82.56 130 GLU A O 1
ATOM 1017 N N . GLU A 1 131 ? 22.071 9.162 -10.699 1.00 76.81 131 GLU A N 1
ATOM 1018 C CA . GLU A 1 131 ? 22.982 10.184 -11.205 1.00 76.81 131 GLU A CA 1
ATOM 1019 C C . GLU A 1 131 ? 24.413 9.638 -11.174 1.00 76.81 131 GLU A C 1
ATOM 1021 O O . GLU A 1 131 ? 24.812 8.919 -10.255 1.00 76.81 131 GLU A O 1
ATOM 1026 N N . ILE A 1 132 ? 25.183 9.938 -12.218 1.00 69.31 132 ILE A N 1
ATOM 1027 C CA . ILE A 1 132 ? 26.599 9.579 -12.267 1.00 69.31 132 ILE A CA 1
ATOM 1028 C C . ILE A 1 132 ? 27.310 10.458 -11.232 1.00 69.31 132 ILE A C 1
ATOM 1030 O O . ILE A 1 132 ? 27.288 11.681 -11.371 1.00 69.31 132 ILE A O 1
ATOM 1034 N N . GLY A 1 133 ? 27.889 9.833 -10.204 1.00 51.41 133 GLY A N 1
ATOM 1035 C CA . GLY A 1 133 ? 28.780 10.493 -9.243 1.00 51.41 133 GLY A CA 1
ATOM 1036 C C . GLY A 1 133 ? 30.126 10.876 -9.841 1.00 51.41 133 GLY A C 1
ATOM 1037 O O . GLY A 1 133 ? 30.565 10.199 -10.801 1.00 51.41 133 GLY A O 1
#

Nearest PDB structures (foldseek):
  8oz0-assembly1_I  TM=4.260E-01  e=3.685E-01  Homo sapiens
  1ft8-assembly3_C  TM=4.992E-01  e=2.179E+00  Homo sapiens
  7s3b-assembly1_A  TM=3.894E-01  e=1.675E+00  Homo sapiens
  2hzc-assembly1_A  TM=3.821E-01  e=3.690E+00  Homo sapiens
  1u2f-assembly1_A  TM=3.690E-01  e=3.690E+00  Homo sapiens

Sequence (133 aa):
MAVLPLSYPVESLTPEELTVLQDLLMEEVFRGEDYAASFLGVEFRGGMLQVDCVDEASADWLKEYAPKLGGWKGPVLCAKRAEDLPIMHSMTMFLPRCGDKPYEFALGLVKNQNRGLSISSWRVVSSKMEEIG

Secondary structure (DSSP, 8-state):
-EEEETTTTSS---HHHHHHHHHHHHHHHHH--S----EEEEEEETTEEEEEESSHHHHHHHHHHGGG-TT--SSPEEEE-GGGS----------TT-TTS-HHHHHHHHHHHSTT---TT-------PPPP-

InterPro domains:
  IPR031961 Domain of unknown function DUF4780 [PF16012] (1-129)

pLDDT: mean 90.59, std 7.14, range [51.41, 97.75]

Organism: Bactrocera latifrons (NCBI:txid174628)

Solvent-accessible surface area (backbone atoms only — not comparable to full-atom values): 8374 Å² total; per-residue (Å²): 70,34,41,33,38,68,61,54,83,82,47,61,45,50,74,69,54,48,51,54,50,49,52,48,51,51,52,54,43,67,66,42,64,104,69,58,63,47,67,80,47,77,46,84,50,97,36,27,40,37,34,42,48,72,46,69,68,27,47,52,49,41,44,62,44,50,59,64,49,72,91,70,84,74,74,64,38,35,43,42,50,73,88,74,48,81,88,77,88,82,83,89,79,88,66,84,95,42,82,92,50,61,68,67,58,57,51,48,49,53,39,71,76,35,84,90,54,81,60,91,87,64,76,89,86,78,86,79,81,78,79,87,125

Mean predicted aligned error: 6.16 Å